Protein AF-A0A8R7UE42-F1 (afdb_monomer)

Solvent-accessible surface area (backbone atoms only — not comparable to full-atom values): 5504 Å² total; per-residue (Å²): 135,82,76,56,61,31,95,85,68,47,69,35,41,82,44,66,35,80,47,71,92,41,67,94,41,39,76,41,44,28,37,27,29,78,57,22,62,90,63,65,76,84,66,92,48,84,81,75,55,58,98,76,65,77,82,66,34,76,46,65,47,74,64,71,74,92,54,58,71,69,55,49,52,50,53,50,50,50,48,50,50,70,66,57,80,71,124

Sequence (87 aa):
MRTPSCWCGDVCKVKVSTNRMKSWTEGRRYFVCPNYAYDRPRLAHAYDVPPSPPPLCKYFTWIDQDVPEDVKKDQHRDCLRRHQLFE

Organism: Triticum urartu (NCBI:txid4572)

pLDDT: mean 80.22, std 9.21, range [42.31, 91.12]

Radius of gyration: 14.56 Å; Cα contacts (8 Å, |Δi|>4): 105; chains: 1; bounding box: 37×28×36 Å

Structure (mmCIF, N/CA/C/O backbone):
data_AF-A0A8R7UE42-F1
#
_entry.id   AF-A0A8R7UE42-F1
#
loop_
_atom_site.group_PDB
_atom_site.id
_atom_site.type_symbol
_atom_site.label_atom_id
_atom_site.label_alt_id
_atom_site.label_comp_id
_atom_site.label_asym_id
_atom_site.label_entity_id
_atom_site.label_seq_id
_atom_site.pdbx_PDB_ins_code
_atom_site.Cartn_x
_atom_site.Cartn_y
_atom_site.Cartn_z
_atom_site.occupancy
_atom_site.B_iso_or_equiv
_atom_site.auth_seq_id
_atom_site.auth_comp_id
_atom_site.auth_asym_id
_atom_site.auth_atom_id
_atom_site.pdbx_PDB_model_num
ATOM 1 N N . MET A 1 1 ? -14.299 -6.062 -0.555 1.00 61.94 1 MET A N 1
ATOM 2 C CA . MET A 1 1 ? -13.342 -4.948 -0.750 1.00 61.94 1 MET A CA 1
ATOM 3 C C . MET A 1 1 ? -12.829 -4.993 -2.178 1.00 61.94 1 MET A C 1
ATOM 5 O O . MET A 1 1 ? -12.424 -6.064 -2.610 1.00 61.94 1 MET A O 1
ATOM 9 N N . ARG A 1 2 ? -12.883 -3.878 -2.917 1.00 77.81 2 ARG A N 1
ATOM 10 C CA . ARG A 1 2 ? -12.182 -3.755 -4.204 1.00 77.81 2 ARG A CA 1
ATOM 11 C C . ARG A 1 2 ? -10.780 -3.221 -3.938 1.00 77.81 2 ARG A C 1
ATOM 13 O O . ARG A 1 2 ? -10.629 -2.246 -3.208 1.00 77.81 2 ARG A O 1
ATOM 20 N N . THR A 1 3 ? -9.780 -3.872 -4.512 1.00 81.50 3 THR A N 1
ATOM 21 C CA . THR A 1 3 ? -8.396 -3.402 -4.475 1.00 81.50 3 THR A CA 1
ATOM 22 C C . THR A 1 3 ? -8.270 -2.150 -5.344 1.00 81.50 3 THR A C 1
ATOM 24 O O . THR A 1 3 ? -8.689 -2.198 -6.502 1.00 81.50 3 THR A O 1
ATOM 27 N N . PRO A 1 4 ? -7.734 -1.032 -4.827 1.00 85.88 4 PRO A N 1
ATOM 28 C CA . PRO A 1 4 ? -7.556 0.170 -5.626 1.00 85.88 4 PRO A CA 1
ATOM 29 C C . PRO A 1 4 ? -6.458 -0.033 -6.675 1.00 85.88 4 PRO A C 1
ATOM 31 O O . PRO A 1 4 ? -5.480 -0.754 -6.448 1.00 85.88 4 PRO A O 1
ATOM 34 N N . SER A 1 5 ? -6.598 0.640 -7.812 1.00 86.69 5 SER A N 1
ATOM 35 C CA . SER A 1 5 ? -5.495 0.851 -8.747 1.00 86.69 5 SER A CA 1
ATOM 36 C C . SER A 1 5 ? -4.610 1.992 -8.242 1.00 86.69 5 SER A C 1
ATOM 38 O O . SER A 1 5 ? -5.115 3.014 -7.771 1.00 86.69 5 SER A O 1
ATOM 40 N N . CYS A 1 6 ? -3.292 1.829 -8.329 1.00 86.12 6 CYS A N 1
ATOM 41 C CA . CYS A 1 6 ? -2.354 2.913 -8.043 1.00 86.12 6 CYS A CA 1
ATOM 42 C C . CYS A 1 6 ? -2.292 3.910 -9.218 1.00 86.12 6 CYS A C 1
ATOM 44 O O . CYS A 1 6 ? -2.910 3.706 -10.262 1.00 86.12 6 CYS A O 1
ATOM 46 N N . TRP A 1 7 ? -1.489 4.971 -9.089 1.00 81.12 7 TRP A N 1
ATOM 47 C CA . TRP A 1 7 ? -1.268 5.944 -10.173 1.00 81.12 7 TRP A CA 1
ATOM 48 C C . TRP A 1 7 ? -0.610 5.353 -11.429 1.00 81.12 7 TRP A C 1
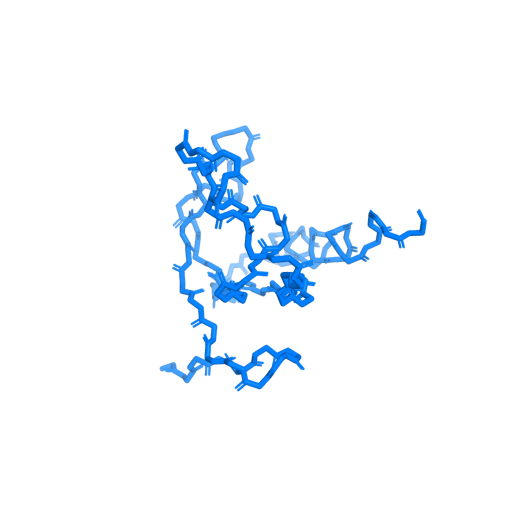ATOM 50 O O . TRP A 1 7 ? -0.645 5.980 -12.480 1.00 81.12 7 TRP A O 1
ATOM 60 N N . CYS A 1 8 ? -0.020 4.158 -11.332 1.00 82.12 8 CYS A N 1
ATOM 61 C CA . CYS A 1 8 ? 0.539 3.440 -12.480 1.00 82.12 8 CYS A CA 1
ATOM 62 C C . CYS A 1 8 ? -0.526 2.676 -13.282 1.00 82.12 8 CYS A C 1
ATOM 64 O O . CYS A 1 8 ? -0.202 2.114 -14.318 1.00 82.12 8 CYS A O 1
ATOM 66 N N . GLY A 1 9 ? -1.775 2.617 -12.803 1.00 81.69 9 GLY A N 1
ATOM 67 C CA . GLY A 1 9 ? -2.832 1.785 -13.386 1.00 81.69 9 GLY A CA 1
ATOM 68 C C . GLY A 1 9 ? -2.800 0.324 -12.923 1.00 81.69 9 GLY A C 1
ATOM 69 O O . GLY A 1 9 ? -3.780 -0.391 -13.115 1.00 81.69 9 GLY A O 1
ATOM 70 N N . ASP A 1 10 ? -1.730 -0.103 -12.248 1.00 85.88 10 ASP A N 1
ATOM 71 C CA . ASP A 1 10 ? -1.610 -1.448 -11.684 1.00 85.88 10 ASP A CA 1
ATOM 72 C C . ASP A 1 10 ? -2.498 -1.649 -10.450 1.00 85.88 10 ASP A C 1
ATOM 74 O O . ASP A 1 10 ? -2.729 -0.740 -9.643 1.00 85.88 10 ASP A O 1
ATOM 78 N N . VAL A 1 11 ? -2.947 -2.890 -10.256 1.00 89.44 11 VAL A N 1
ATOM 79 C CA . VAL A 1 11 ? -3.682 -3.307 -9.058 1.00 89.44 11 VAL A CA 1
ATOM 80 C C . VAL A 1 11 ? -2.733 -3.323 -7.856 1.00 89.44 11 VAL A C 1
ATOM 82 O O . VAL A 1 11 ? -1.673 -3.951 -7.890 1.00 89.44 11 VAL A O 1
ATOM 85 N N . CYS A 1 12 ? -3.108 -2.640 -6.771 1.00 91.12 12 CYS A N 1
ATOM 86 C CA . CYS A 1 12 ? -2.282 -2.591 -5.566 1.00 91.12 12 CYS A CA 1
ATOM 87 C C . CYS A 1 12 ? -2.132 -3.967 -4.902 1.00 91.12 12 CYS A C 1
ATOM 89 O O . CYS A 1 12 ? -3.062 -4.768 -4.863 1.00 91.12 12 CYS A O 1
ATOM 91 N N . LYS A 1 13 ? -0.981 -4.220 -4.280 1.00 90.94 13 LYS A N 1
ATOM 92 C CA . LYS A 1 13 ? -0.774 -5.376 -3.401 1.00 90.94 13 LYS A CA 1
ATOM 93 C C . LYS A 1 13 ? -1.095 -5.016 -1.953 1.00 90.94 13 LYS A C 1
ATOM 95 O O . LYS A 1 13 ? -0.881 -3.883 -1.520 1.00 90.94 13 LYS A O 1
ATOM 100 N N . VAL A 1 14 ? -1.589 -5.990 -1.195 1.00 91.06 14 VAL A N 1
ATOM 101 C CA . VAL A 1 14 ? -1.800 -5.856 0.252 1.00 91.06 14 VAL A CA 1
ATOM 102 C C . VAL A 1 14 ? -0.492 -6.150 0.974 1.00 91.06 14 VAL A C 1
ATOM 104 O O . VAL A 1 14 ? 0.182 -7.134 0.673 1.00 91.06 14 VAL A O 1
ATOM 107 N N . LYS A 1 15 ? -0.148 -5.328 1.961 1.00 90.56 15 LYS A N 1
ATOM 108 C CA . LYS A 1 15 ? 0.924 -5.606 2.916 1.00 90.56 15 LYS A CA 1
ATOM 109 C C . LYS A 1 15 ? 0.415 -5.429 4.338 1.00 90.56 15 LYS A C 1
ATOM 111 O O . LYS A 1 15 ? -0.512 -4.6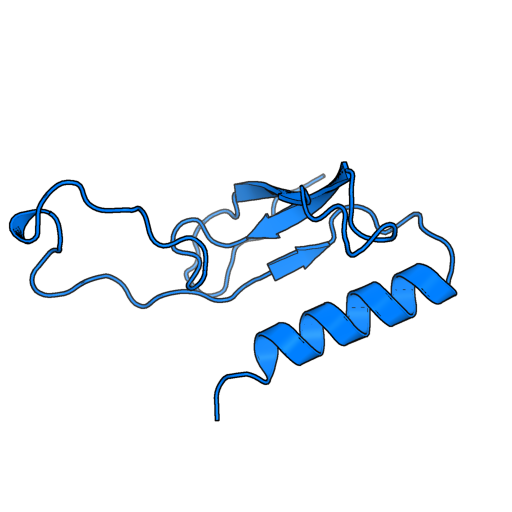67 4.599 1.00 90.56 15 LYS A O 1
ATOM 116 N N . VAL A 1 16 ? 1.051 -6.150 5.251 1.00 89.88 16 VAL A N 1
ATOM 117 C CA . VAL A 1 16 ? 0.838 -6.029 6.693 1.00 89.88 16 VAL A CA 1
ATOM 118 C C . VAL A 1 16 ? 1.998 -5.228 7.262 1.00 89.88 16 VAL A C 1
ATOM 120 O O . VAL A 1 16 ? 3.155 -5.458 6.906 1.00 89.88 16 VAL A O 1
ATOM 123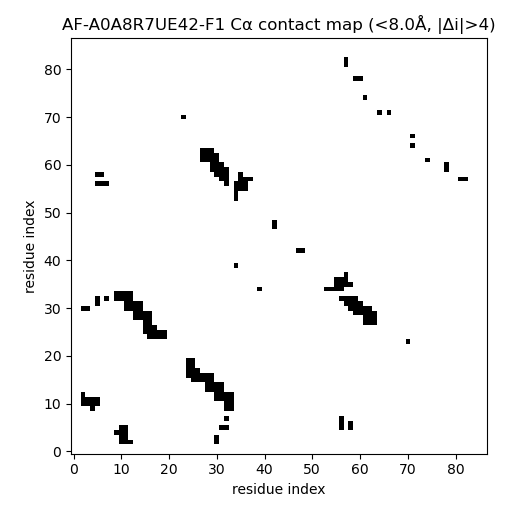 N N . SER A 1 17 ? 1.705 -4.259 8.120 1.00 85.81 17 SER A N 1
ATOM 124 C CA . SER A 1 17 ? 2.748 -3.516 8.814 1.00 85.81 17 SER A CA 1
ATOM 125 C C . SER A 1 17 ? 3.334 -4.377 9.928 1.00 85.81 17 SER A C 1
ATOM 127 O O . SER A 1 17 ? 2.639 -4.820 10.840 1.00 85.81 17 SER A O 1
ATOM 129 N N . THR A 1 18 ? 4.638 -4.607 9.839 1.00 84.12 18 THR A N 1
ATOM 130 C CA . THR A 1 18 ? 5.433 -5.356 10.821 1.00 84.12 18 THR A CA 1
ATOM 131 C C . THR A 1 18 ? 6.192 -4.430 11.774 1.00 84.12 18 THR A C 1
ATOM 133 O O . THR A 1 18 ? 7.042 -4.882 12.540 1.00 84.12 18 THR A O 1
ATOM 136 N N . ASN A 1 19 ? 5.933 -3.117 11.718 1.00 78.44 19 ASN A N 1
ATOM 137 C CA . ASN A 1 19 ? 6.682 -2.134 12.490 1.00 78.44 19 ASN A CA 1
ATOM 138 C C . ASN A 1 19 ? 6.223 -2.101 13.954 1.00 78.44 19 ASN A C 1
ATOM 140 O O . ASN A 1 19 ? 5.348 -1.317 14.316 1.00 78.44 19 ASN A O 1
ATOM 144 N N . ARG A 1 20 ? 6.887 -2.902 14.793 1.00 70.81 20 ARG A N 1
ATOM 145 C CA . ARG A 1 20 ? 6.637 -2.990 16.244 1.00 70.81 20 ARG A CA 1
ATOM 146 C C . ARG A 1 20 ? 6.844 -1.676 16.998 1.00 70.81 20 ARG A C 1
ATOM 148 O O . ARG A 1 20 ? 6.259 -1.459 18.049 1.00 70.81 20 ARG A O 1
ATOM 155 N N . MET A 1 21 ? 7.669 -0.775 16.458 1.00 71.50 21 MET A N 1
ATOM 156 C CA . MET A 1 21 ? 7.936 0.530 17.073 1.00 71.50 21 MET A CA 1
ATOM 157 C C . MET A 1 21 ? 6.760 1.502 16.904 1.00 71.50 21 MET A C 1
ATOM 159 O O . MET A 1 21 ? 6.670 2.510 17.598 1.00 71.50 21 MET A O 1
ATOM 163 N N . LYS A 1 22 ? 5.840 1.201 15.986 1.00 72.56 22 LYS A N 1
ATOM 164 C CA . LYS A 1 22 ? 4.578 1.912 15.816 1.00 72.56 22 LYS A CA 1
ATOM 165 C C . LYS A 1 22 ? 3.451 0.940 16.152 1.00 72.56 22 LYS A C 1
ATOM 167 O O . LYS A 1 22 ? 2.877 0.340 15.244 1.00 72.56 22 LYS A O 1
ATOM 172 N N . SER A 1 23 ? 3.128 0.808 17.438 1.00 74.12 23 SER A N 1
ATOM 173 C CA . SER A 1 23 ? 2.074 -0.092 17.941 1.00 74.12 23 SER A CA 1
ATOM 174 C C . SER A 1 23 ? 0.719 0.145 17.266 1.00 74.12 23 SER A C 1
ATOM 176 O O . SER A 1 23 ? -0.004 -0.797 16.969 1.00 74.12 23 SER A O 1
ATOM 178 N N . TRP A 1 24 ? 0.408 1.396 16.906 1.00 80.44 24 TRP A N 1
ATOM 179 C CA . TRP A 1 24 ? -0.791 1.733 16.137 1.00 80.44 24 TRP A CA 1
ATOM 180 C C . TRP A 1 24 ? -0.681 1.386 14.639 1.00 80.44 24 TRP A C 1
ATOM 182 O O . TRP A 1 24 ? -1.607 1.607 13.873 1.00 80.44 24 TRP A O 1
ATOM 192 N N . THR A 1 25 ? 0.419 0.841 14.152 1.00 81.12 25 THR A N 1
ATOM 193 C CA . THR A 1 25 ? 0.491 0.314 12.782 1.00 81.12 25 THR A CA 1
ATOM 194 C C . THR A 1 25 ? 0.701 -1.184 12.757 1.00 81.12 25 THR A C 1
ATOM 196 O O . THR A 1 25 ? 0.394 -1.794 11.745 1.00 81.12 25 THR A O 1
ATOM 199 N N . GLU A 1 26 ? 1.222 -1.788 13.822 1.00 84.88 26 GLU A N 1
ATOM 200 C CA . GLU A 1 26 ? 1.538 -3.213 13.859 1.00 84.88 26 GLU A CA 1
ATOM 201 C C . GLU A 1 26 ? 0.296 -4.078 13.586 1.00 84.88 26 GLU A C 1
ATOM 203 O O . GLU A 1 26 ? -0.786 -3.840 14.119 1.00 84.88 26 GLU A O 1
ATOM 208 N N . GLY A 1 27 ? 0.435 -5.056 12.688 1.00 84.81 27 GLY A N 1
ATOM 209 C CA . GLY A 1 27 ? -0.640 -5.975 12.303 1.00 84.81 27 GLY A CA 1
A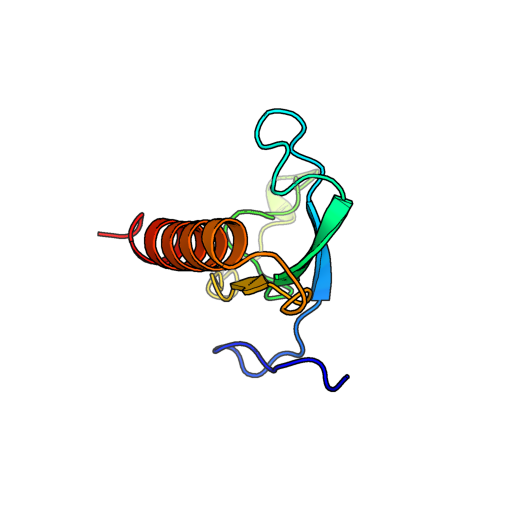TOM 210 C C . GLY A 1 27 ? -1.696 -5.386 11.362 1.00 84.81 27 GLY A C 1
ATOM 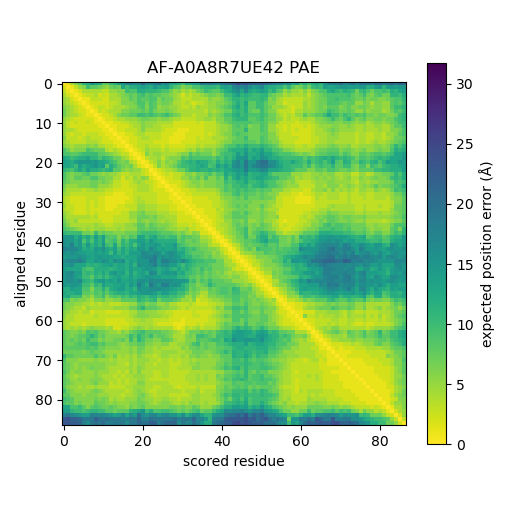211 O O . GLY A 1 27 ? -2.483 -6.143 10.791 1.00 84.81 27 GLY A O 1
ATOM 212 N N . ARG A 1 28 ? -1.692 -4.066 11.131 1.00 87.88 28 ARG A N 1
ATOM 213 C CA . ARG A 1 28 ? -2.642 -3.400 10.229 1.00 87.88 28 ARG A CA 1
ATOM 214 C C . ARG A 1 28 ? -2.269 -3.576 8.765 1.00 87.88 28 ARG A C 1
ATOM 216 O O . ARG A 1 28 ? -1.088 -3.665 8.404 1.00 87.88 28 ARG A O 1
ATOM 223 N N . ARG A 1 29 ? -3.291 -3.610 7.914 1.00 90.69 29 ARG A N 1
ATOM 224 C CA . ARG A 1 29 ? -3.165 -3.873 6.480 1.00 90.69 29 ARG A CA 1
ATOM 225 C C . ARG A 1 29 ? -3.251 -2.585 5.681 1.00 90.69 29 ARG A C 1
ATOM 227 O O . ARG A 1 29 ? -4.044 -1.690 5.970 1.00 90.69 29 ARG A O 1
ATOM 234 N N . TYR A 1 30 ? -2.447 -2.512 4.635 1.00 90.25 30 TYR A N 1
ATOM 235 C CA . TYR A 1 30 ? -2.398 -1.374 3.732 1.00 90.25 30 TYR A CA 1
ATOM 236 C C . TYR A 1 30 ? -2.200 -1.843 2.289 1.00 90.25 30 TYR A C 1
ATOM 238 O O . TYR A 1 30 ? -1.586 -2.880 2.031 1.00 90.25 30 TYR A O 1
ATOM 246 N N . PHE A 1 31 ? -2.731 -1.079 1.342 1.00 91.12 31 PHE A N 1
ATOM 247 C CA . PHE A 1 31 ? -2.464 -1.237 -0.080 1.00 91.12 31 PHE A CA 1
ATOM 248 C C . PHE A 1 31 ? -1.214 -0.447 -0.461 1.00 91.12 31 PHE A C 1
ATOM 250 O O . PHE A 1 31 ? -1.059 0.701 -0.048 1.00 91.12 31 PHE A O 1
ATOM 257 N N . VAL A 1 32 ? -0.351 -1.040 -1.283 1.00 90.69 32 VAL A N 1
ATOM 258 C CA . VAL A 1 32 ? 0.757 -0.353 -1.962 1.00 90.69 32 VAL A CA 1
ATOM 259 C C . VAL A 1 32 ? 0.835 -0.762 -3.420 1.00 90.69 32 VAL A C 1
ATOM 261 O O . VAL A 1 32 ? 0.396 -1.846 -3.799 1.00 90.69 32 VAL A O 1
ATOM 264 N N . CYS A 1 33 ? 1.454 0.076 -4.242 1.00 88.75 33 CYS A N 1
ATOM 265 C CA . CYS A 1 33 ? 1.804 -0.320 -5.602 1.00 88.75 33 CYS A CA 1
ATOM 266 C C . CYS A 1 33 ? 2.721 -1.569 -5.617 1.00 88.75 33 CYS A C 1
ATOM 268 O O . CYS A 1 33 ? 3.556 -1.731 -4.721 1.00 88.75 33 CYS A O 1
ATOM 270 N N . PRO A 1 34 ? 2.624 -2.451 -6.630 1.00 86.25 34 PRO A N 1
ATOM 271 C CA . PRO A 1 34 ? 3.602 -3.517 -6.839 1.00 86.25 34 PRO A CA 1
ATOM 272 C C . PRO A 1 34 ? 5.049 -3.006 -6.911 1.00 86.25 34 PRO A C 1
ATOM 274 O O . PRO A 1 34 ? 5.915 -3.563 -6.233 1.00 86.25 34 PRO A O 1
ATOM 277 N N . ASN A 1 35 ? 5.273 -1.894 -7.624 1.00 84.19 35 ASN A N 1
ATOM 278 C CA . ASN A 1 35 ? 6.558 -1.198 -7.754 1.00 84.19 35 ASN A CA 1
ATOM 279 C C . ASN A 1 35 ? 6.739 -0.098 -6.683 1.00 84.19 35 ASN A C 1
ATOM 281 O O . ASN A 1 35 ? 7.048 1.054 -6.997 1.00 84.19 35 ASN A O 1
ATOM 285 N N . TYR A 1 36 ? 6.448 -0.417 -5.415 1.00 86.06 36 TYR A N 1
ATOM 286 C CA . TYR A 1 36 ? 6.497 0.560 -4.322 1.00 86.06 36 TYR 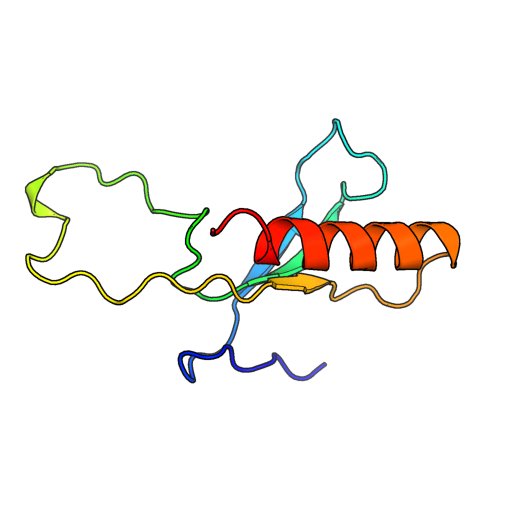A CA 1
ATOM 287 C C . TYR A 1 36 ? 7.926 1.047 -4.051 1.00 86.06 36 TYR A C 1
ATOM 289 O O . TYR A 1 36 ? 8.821 0.239 -3.812 1.00 86.06 36 TYR A O 1
ATOM 297 N N . ALA A 1 37 ? 8.134 2.365 -4.008 1.00 82.44 37 ALA A N 1
ATOM 298 C CA . ALA A 1 37 ? 9.461 2.981 -3.908 1.00 82.44 37 ALA A CA 1
ATOM 299 C C . ALA A 1 37 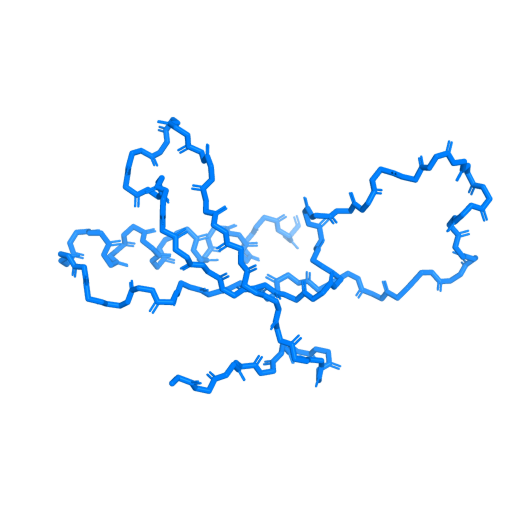? 10.300 2.511 -2.707 1.00 82.44 37 ALA A C 1
ATOM 301 O O . ALA A 1 37 ? 11.521 2.412 -2.810 1.00 82.44 37 ALA A O 1
ATOM 302 N N . TYR A 1 38 ? 9.649 2.199 -1.584 1.00 77.62 38 TYR A N 1
ATOM 303 C CA . TYR A 1 38 ? 10.312 1.758 -0.352 1.00 77.62 38 TYR A CA 1
ATOM 304 C C . TYR A 1 38 ? 10.378 0.234 -0.197 1.00 77.62 38 TYR A C 1
ATOM 306 O O . TYR A 1 38 ? 10.922 -0.259 0.785 1.00 77.62 38 TYR A O 1
ATOM 314 N N . ASP A 1 39 ? 9.813 -0.513 -1.145 1.00 77.62 39 ASP A N 1
ATOM 315 C CA . ASP A 1 39 ? 9.824 -1.976 -1.176 1.00 77.62 39 ASP A CA 1
ATOM 316 C C . ASP A 1 39 ? 10.645 -2.468 -2.365 1.00 77.62 39 ASP A C 1
ATOM 318 O O . ASP A 1 39 ? 10.240 -3.383 -3.083 1.00 77.62 39 ASP A O 1
ATOM 322 N N . ARG A 1 40 ? 11.779 -1.801 -2.618 1.00 68.19 40 ARG A N 1
ATOM 323 C CA . ARG A 1 40 ? 12.670 -2.198 -3.700 1.00 68.19 40 ARG A CA 1
ATOM 324 C C . ARG A 1 40 ? 13.163 -3.617 -3.394 1.00 68.19 40 ARG A C 1
ATOM 326 O O . ARG A 1 40 ? 13.722 -3.827 -2.312 1.00 68.19 40 ARG A O 1
ATOM 333 N N . PRO A 1 41 ? 12.977 -4.580 -4.314 1.00 65.75 41 PRO A N 1
ATOM 334 C CA . PRO A 1 41 ? 13.564 -5.898 -4.159 1.00 65.75 41 PRO A CA 1
ATOM 335 C C . PRO A 1 41 ? 15.058 -5.740 -3.883 1.00 65.75 41 PRO A C 1
ATOM 337 O O . PRO A 1 41 ? 15.738 -4.970 -4.569 1.00 65.75 41 PRO A O 1
ATOM 340 N N . ARG A 1 42 ? 15.579 -6.449 -2.876 1.00 68.75 42 ARG A N 1
ATOM 341 C CA . ARG A 1 42 ? 17.025 -6.662 -2.807 1.00 68.75 42 ARG A CA 1
ATOM 342 C C . ARG A 1 42 ? 17.379 -7.516 -4.013 1.00 68.75 42 ARG A C 1
ATOM 344 O O . ARG A 1 42 ? 17.091 -8.708 -4.024 1.00 68.75 42 ARG A O 1
ATOM 351 N N . LEU A 1 43 ? 17.920 -6.877 -5.039 1.00 71.50 43 LEU A N 1
ATOM 352 C CA . LEU A 1 43 ? 18.411 -7.573 -6.216 1.00 71.50 43 LEU A CA 1
ATOM 353 C C . LEU A 1 43 ? 19.635 -8.389 -5.806 1.00 71.50 43 LEU A C 1
ATOM 355 O O . LEU A 1 43 ? 20.481 -7.896 -5.056 1.00 71.50 43 LEU A O 1
ATOM 359 N N . ALA A 1 44 ? 19.685 -9.644 -6.247 1.00 74.25 44 ALA A N 1
ATOM 360 C CA . ALA A 1 44 ? 20.799 -10.535 -5.947 1.00 74.25 44 ALA A CA 1
ATOM 361 C C . ALA A 1 44 ? 22.056 -10.086 -6.700 1.00 74.25 44 ALA A C 1
ATOM 363 O O . ALA A 1 44 ? 23.161 -10.151 -6.158 1.00 74.25 44 ALA A O 1
ATOM 364 N N . HIS A 1 45 ? 21.876 -9.559 -7.914 1.00 77.50 45 HIS A N 1
ATOM 365 C CA . HIS A 1 45 ? 22.958 -9.077 -8.749 1.00 77.50 45 HIS A CA 1
ATOM 366 C C . HIS A 1 45 ? 22.640 -7.727 -9.398 1.00 77.50 45 HIS A C 1
ATOM 368 O O . HIS A 1 45 ? 21.496 -7.383 -9.687 1.00 77.50 45 HIS A O 1
ATOM 374 N N . ALA A 1 46 ? 23.685 -6.941 -9.666 1.00 72.25 46 ALA A N 1
ATOM 375 C CA . ALA A 1 46 ? 23.553 -5.620 -10.284 1.00 72.25 46 ALA A CA 1
ATOM 376 C C . ALA A 1 46 ? 22.956 -5.667 -11.706 1.00 72.25 46 ALA A C 1
ATOM 378 O O . ALA A 1 46 ? 22.352 -4.690 -12.139 1.00 72.25 46 ALA A O 1
ATOM 379 N N . TYR A 1 47 ? 23.088 -6.799 -12.407 1.00 75.62 47 TYR A N 1
ATOM 380 C CA . TYR A 1 47 ? 22.514 -7.008 -13.740 1.00 75.62 47 TYR A CA 1
ATOM 381 C C . TYR A 1 47 ? 21.004 -7.292 -13.726 1.00 75.62 47 TYR A C 1
ATOM 383 O O . TYR A 1 47 ? 20.373 -7.238 -14.777 1.00 75.62 47 TYR A O 1
ATOM 391 N N . ASP A 1 48 ? 20.410 -7.556 -12.557 1.00 76.44 48 ASP A N 1
ATOM 392 C CA . ASP A 1 48 ? 18.959 -7.733 -12.420 1.00 76.44 48 ASP A CA 1
ATOM 393 C C . ASP A 1 48 ? 18.211 -6.386 -12.484 1.00 76.44 48 ASP A C 1
ATOM 395 O O . ASP A 1 48 ? 16.981 -6.351 -12.547 1.00 76.44 48 ASP A O 1
ATOM 399 N N . VAL A 1 49 ? 18.939 -5.257 -12.447 1.00 71.94 49 VAL A N 1
ATOM 400 C CA . VAL A 1 49 ? 18.372 -3.929 -12.697 1.00 71.94 49 VAL A CA 1
ATOM 401 C C . VAL A 1 49 ? 18.240 -3.749 -14.212 1.00 71.94 49 VAL A C 1
ATOM 403 O O . VAL A 1 49 ? 19.262 -3.641 -14.894 1.00 71.94 49 VAL A O 1
ATOM 406 N N . PRO A 1 50 ? 17.022 -3.661 -14.772 1.00 71.94 50 PRO A N 1
ATOM 407 C CA . PRO A 1 50 ? 16.874 -3.308 -16.176 1.00 71.94 50 PRO A CA 1
ATOM 408 C C . PRO A 1 50 ? 17.454 -1.905 -16.429 1.00 71.94 50 PRO A C 1
ATOM 410 O O . PRO A 1 50 ? 17.322 -1.032 -15.567 1.00 71.94 50 PRO A O 1
ATOM 413 N N . PRO A 1 51 ? 18.045 -1.644 -17.609 1.00 70.88 51 PRO A N 1
ATOM 414 C CA . PRO A 1 51 ? 18.677 -0.357 -17.927 1.00 70.88 51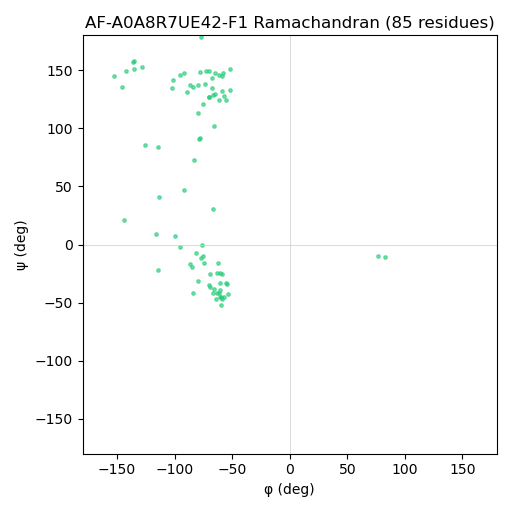 PRO A CA 1
ATOM 415 C C . PRO A 1 51 ? 17.713 0.837 -17.824 1.00 70.88 51 PRO A C 1
ATOM 417 O O . PRO A 1 51 ? 18.137 1.956 -17.548 1.00 70.88 51 PRO A O 1
ATOM 420 N N . SER A 1 52 ? 16.410 0.594 -17.979 1.00 72.81 52 SER A N 1
ATOM 421 C CA . SER A 1 52 ? 15.330 1.553 -17.742 1.00 72.81 52 SER A CA 1
ATOM 422 C C . SER A 1 52 ? 14.314 0.958 -16.756 1.00 72.81 52 SER A C 1
ATOM 424 O O . SER A 1 52 ? 13.342 0.326 -17.186 1.00 72.81 52 SER A O 1
ATOM 426 N N . PRO A 1 53 ? 14.524 1.089 -15.433 1.00 68.94 53 PRO A N 1
ATOM 427 C CA . PRO A 1 53 ? 13.573 0.573 -14.460 1.00 68.94 53 PRO A CA 1
ATOM 428 C C . PRO A 1 53 ? 12.256 1.359 -14.528 1.00 68.94 53 PRO A C 1
ATOM 430 O O . PRO A 1 53 ? 12.283 2.577 -14.731 1.00 68.94 53 PRO A O 1
ATOM 433 N N . PRO A 1 54 ? 11.097 0.698 -14.343 1.00 67.94 54 PRO A N 1
ATOM 434 C CA . PRO A 1 54 ? 9.817 1.390 -14.311 1.00 67.94 54 PRO A CA 1
ATOM 435 C C . PRO A 1 54 ? 9.809 2.444 -13.194 1.00 67.94 54 PRO A C 1
ATOM 437 O O . PRO A 1 54 ? 10.402 2.212 -12.128 1.00 67.94 54 PRO A O 1
ATOM 440 N N . PRO A 1 55 ? 9.130 3.590 -13.397 1.00 74.06 55 PRO A N 1
ATOM 441 C CA . PRO A 1 55 ? 9.067 4.637 -12.391 1.00 74.06 55 PRO A CA 1
ATOM 442 C C . PRO A 1 55 ? 8.490 4.067 -11.095 1.00 74.06 55 PRO A C 1
ATOM 444 O O . PRO A 1 55 ? 7.440 3.418 -11.083 1.00 74.06 55 PRO A O 1
ATOM 447 N N . LEU A 1 56 ? 9.213 4.278 -9.995 1.00 79.50 56 LEU A N 1
ATOM 448 C CA . LEU A 1 56 ? 8.784 3.815 -8.682 1.00 79.50 56 LEU A CA 1
ATOM 449 C C . LEU A 1 56 ? 7.508 4.553 -8.275 1.00 79.50 56 LEU A C 1
ATOM 451 O O . LEU A 1 56 ? 7.446 5.783 -8.291 1.00 79.50 56 LEU A O 1
ATOM 455 N N . CYS A 1 57 ? 6.500 3.796 -7.858 1.00 82.75 57 CYS A N 1
ATOM 456 C CA . CYS A 1 57 ? 5.242 4.342 -7.382 1.00 82.75 57 CYS A CA 1
ATOM 457 C C . CYS A 1 57 ? 5.259 4.446 -5.862 1.00 82.75 57 CYS A C 1
ATOM 459 O O . CYS A 1 57 ? 5.817 3.598 -5.169 1.00 82.75 57 CYS A O 1
ATOM 461 N N . LYS A 1 58 ? 4.607 5.464 -5.312 1.00 82.25 58 LYS A N 1
ATOM 462 C CA . LYS A 1 58 ? 4.542 5.676 -3.857 1.00 82.25 58 LYS A CA 1
ATOM 463 C C . LYS A 1 58 ? 3.128 5.565 -3.316 1.00 82.25 58 LYS A C 1
ATOM 465 O O . LYS A 1 58 ? 2.911 5.859 -2.146 1.00 82.25 58 LYS A O 1
ATOM 470 N N . TYR A 1 59 ? 2.189 5.124 -4.153 1.00 85.69 59 TYR A N 1
ATOM 471 C CA . TYR A 1 59 ? 0.816 4.931 -3.731 1.00 85.69 59 TYR A CA 1
ATOM 472 C C . TYR A 1 59 ? 0.772 3.997 -2.523 1.00 85.69 59 TYR A C 1
ATOM 474 O O . TYR A 1 59 ? 1.303 2.881 -2.565 1.00 85.69 59 TYR A O 1
ATOM 482 N N . PHE A 1 60 ? 0.148 4.493 -1.463 1.00 87.75 60 PHE A N 1
ATOM 483 C CA . PHE A 1 60 ? -0.037 3.821 -0.193 1.00 87.75 60 PHE A CA 1
ATOM 484 C C . PHE A 1 60 ? -1.389 4.246 0.383 1.00 87.75 60 PHE A C 1
ATOM 486 O O . PHE A 1 60 ? -1.704 5.434 0.396 1.00 87.75 60 PHE A O 1
ATOM 493 N N . THR A 1 61 ? -2.174 3.304 0.901 1.00 88.44 61 THR A N 1
ATOM 494 C CA . THR A 1 61 ? -3.378 3.638 1.675 1.00 88.44 61 THR A CA 1
ATOM 495 C C . THR A 1 61 ? -3.723 2.544 2.681 1.00 88.44 61 THR A C 1
ATOM 497 O O . THR A 1 61 ? -3.512 1.360 2.415 1.00 88.44 61 THR A O 1
ATOM 500 N N . TRP A 1 62 ? -4.243 2.925 3.846 1.00 89.62 62 TRP A N 1
ATOM 501 C CA . TRP A 1 62 ? -4.676 1.979 4.877 1.00 89.62 62 TRP A CA 1
ATOM 502 C C . TRP A 1 62 ? -5.985 1.287 4.472 1.00 89.62 62 TRP A C 1
ATOM 504 O O . TRP A 1 62 ? -6.894 1.926 3.946 1.00 89.62 62 TRP A O 1
ATOM 514 N N . ILE A 1 63 ? -6.073 -0.025 4.711 1.00 89.81 63 ILE A N 1
ATOM 515 C CA . ILE A 1 63 ? -7.285 -0.825 4.448 1.00 89.81 63 ILE A CA 1
ATOM 516 C C . ILE A 1 63 ? -8.250 -0.720 5.627 1.00 89.81 63 ILE A C 1
ATOM 518 O O . ILE A 1 63 ? -9.460 -0.597 5.441 1.00 89.81 63 ILE A O 1
ATOM 522 N N . ASP A 1 64 ? -7.698 -0.766 6.837 1.00 82.50 64 ASP A N 1
ATOM 523 C CA . ASP A 1 64 ? -8.460 -0.786 8.079 1.00 82.50 64 ASP A CA 1
ATOM 524 C C . ASP A 1 64 ? -8.928 0.640 8.414 1.00 82.50 64 ASP A C 1
ATOM 526 O O . ASP A 1 64 ? -8.206 1.410 9.050 1.00 82.50 64 ASP A O 1
ATOM 530 N N . GLN A 1 65 ? -10.125 0.997 7.937 1.00 74.62 65 GLN A N 1
ATOM 531 C CA . GLN A 1 65 ? -10.789 2.275 8.237 1.00 74.62 65 GLN A CA 1
ATOM 532 C C . GLN A 1 65 ? -11.621 2.228 9.530 1.00 74.62 65 GLN A C 1
ATOM 534 O O . GLN A 1 65 ? -11.959 3.277 10.079 1.00 74.62 65 GLN A O 1
ATOM 539 N N . ASP A 1 66 ? -11.926 1.026 10.028 1.00 82.06 66 ASP A N 1
ATOM 540 C CA . ASP A 1 66 ? -12.610 0.802 11.305 1.00 82.06 66 ASP A CA 1
ATOM 541 C C . ASP A 1 66 ? -11.590 0.846 12.452 1.00 82.06 66 ASP A C 1
ATOM 543 O O . ASP A 1 66 ? -11.122 -0.164 12.975 1.00 82.06 66 ASP A O 1
ATOM 547 N N . VAL A 1 67 ? -11.125 2.056 12.750 1.00 82.12 67 VAL A N 1
ATOM 548 C CA . VAL A 1 67 ? -10.172 2.334 13.826 1.00 82.12 67 VAL A CA 1
ATOM 549 C C . VAL A 1 67 ? -10.617 3.577 14.602 1.00 82.12 67 VAL A C 1
ATOM 551 O O . VAL A 1 67 ? -11.342 4.409 14.048 1.00 82.12 67 VAL A O 1
ATOM 554 N N . PRO A 1 68 ? -10.187 3.733 15.866 1.00 88.12 68 PRO A N 1
ATOM 555 C CA . PRO A 1 68 ? -10.433 4.948 16.639 1.00 88.12 68 PRO A CA 1
ATOM 556 C C . PRO A 1 68 ? -10.004 6.230 15.899 1.00 88.12 68 PRO A C 1
ATOM 558 O O . PRO A 1 68 ? -9.080 6.213 15.083 1.00 88.12 68 PRO A O 1
ATOM 561 N N . GLU A 1 69 ? -10.668 7.356 16.168 1.00 86.56 69 GLU A N 1
ATOM 562 C CA . GLU A 1 69 ? -10.426 8.630 15.464 1.00 86.56 69 GLU A CA 1
ATOM 563 C C . GLU A 1 69 ? -8.990 9.157 15.615 1.00 86.56 69 GLU A C 1
ATOM 565 O O . GLU A 1 69 ? -8.440 9.759 14.692 1.00 86.56 69 GLU A O 1
ATOM 570 N N . ASP A 1 70 ? -8.353 8.917 16.760 1.00 85.44 70 ASP A N 1
ATOM 571 C CA . ASP A 1 70 ? -6.934 9.196 16.985 1.00 85.44 70 ASP A CA 1
ATOM 572 C C . ASP A 1 70 ? -6.050 8.397 16.016 1.00 85.44 70 ASP A C 1
ATOM 574 O O . ASP A 1 70 ? -5.203 8.974 15.331 1.00 85.44 70 ASP A O 1
ATOM 578 N N . VAL A 1 71 ? -6.344 7.106 15.836 1.00 84.94 71 VAL A N 1
ATOM 579 C CA . VAL A 1 71 ? -5.646 6.243 14.876 1.00 84.94 71 VAL A CA 1
ATOM 580 C C . VAL A 1 71 ? -5.900 6.696 13.437 1.00 84.94 71 VAL A C 1
ATOM 582 O O . VAL A 1 71 ? -4.966 6.697 12.638 1.00 84.94 71 VAL A O 1
ATOM 585 N N . LYS A 1 72 ? -7.116 7.138 13.083 1.00 86.00 72 LYS A N 1
ATOM 586 C CA . LYS A 1 72 ? -7.397 7.693 11.741 1.00 86.00 72 LYS A CA 1
ATOM 587 C C . LYS A 1 72 ? -6.562 8.939 11.456 1.00 86.00 72 LYS A C 1
ATOM 589 O O . LYS A 1 72 ? -6.029 9.092 10.354 1.00 86.00 72 LYS A O 1
ATOM 594 N N . LYS A 1 73 ? -6.411 9.830 12.442 1.00 87.12 73 LYS A N 1
ATOM 595 C CA . LYS A 1 73 ? -5.558 11.023 12.316 1.00 87.12 73 LYS A CA 1
ATOM 596 C C . LYS A 1 73 ? -4.096 10.639 12.107 1.00 87.12 73 LYS A C 1
ATOM 598 O O . LYS A 1 73 ? -3.439 11.229 11.248 1.00 87.12 73 LYS A O 1
ATOM 603 N N . ASP A 1 74 ? -3.606 9.640 12.833 1.00 87.75 74 ASP A N 1
ATOM 604 C CA . ASP A 1 74 ? -2.245 9.128 12.663 1.00 87.75 74 ASP A CA 1
ATOM 605 C C . ASP A 1 74 ? -2.044 8.441 11.305 1.00 87.75 74 ASP A C 1
ATOM 607 O O . ASP A 1 74 ? -1.051 8.704 10.621 1.00 87.75 74 ASP A O 1
ATOM 611 N N . GLN A 1 75 ? -3.016 7.645 10.849 1.00 86.19 75 GLN A N 1
ATOM 612 C CA . GLN A 1 75 ? -3.038 7.052 9.508 1.00 86.19 75 GLN A CA 1
ATOM 613 C C . GLN A 1 75 ? -2.967 8.128 8.416 1.00 86.19 75 GLN A C 1
ATOM 615 O O . GLN A 1 75 ? -2.175 8.003 7.478 1.00 86.19 75 GLN A O 1
ATOM 620 N N . HIS A 1 76 ? -3.753 9.201 8.551 1.00 85.44 76 HIS A N 1
ATOM 621 C CA . HIS A 1 76 ? -3.751 10.328 7.622 1.00 85.44 76 HIS A CA 1
ATOM 622 C C . HIS A 1 76 ? -2.401 11.059 7.617 1.00 85.44 76 HIS A C 1
ATOM 624 O O . HIS A 1 76 ? -1.831 11.295 6.552 1.00 85.44 76 HIS A O 1
ATOM 630 N N . ARG A 1 77 ? -1.833 11.357 8.794 1.00 86.50 77 ARG A N 1
ATOM 631 C CA . ARG A 1 77 ? -0.496 11.969 8.907 1.00 86.50 77 ARG A CA 1
ATOM 632 C C . ARG A 1 77 ? 0.598 11.096 8.301 1.00 86.50 77 ARG A C 1
ATOM 634 O O . ARG A 1 77 ? 1.502 11.624 7.664 1.00 86.50 77 ARG A O 1
ATOM 641 N N . ASP A 1 78 ? 0.538 9.781 8.478 1.00 85.44 78 ASP A N 1
ATOM 642 C CA . ASP A 1 78 ? 1.521 8.854 7.910 1.00 85.44 78 ASP A CA 1
ATOM 643 C C . ASP A 1 78 ? 1.406 8.769 6.381 1.00 85.44 78 ASP A C 1
ATOM 645 O O . ASP A 1 78 ? 2.430 8.733 5.699 1.00 85.44 78 ASP A O 1
ATOM 649 N N . CYS A 1 79 ? 0.182 8.831 5.842 1.00 84.31 79 CYS A N 1
ATOM 650 C CA . CYS A 1 79 ? -0.065 8.975 4.407 1.00 84.31 79 CYS A CA 1
ATOM 651 C C . CYS A 1 79 ? 0.571 10.266 3.864 1.00 84.31 79 CYS A C 1
ATOM 653 O O . CYS A 1 79 ? 1.403 10.212 2.958 1.00 84.31 79 CYS A O 1
ATOM 6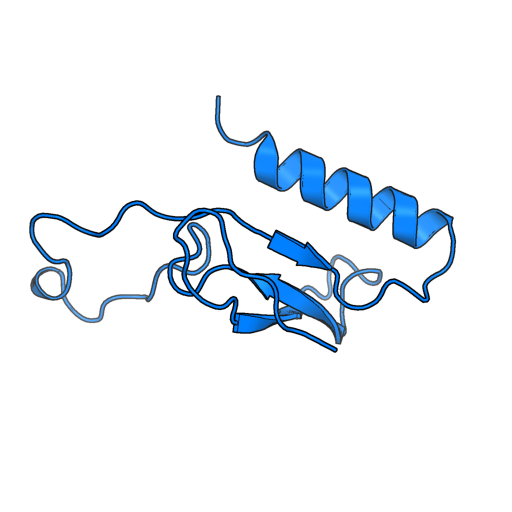55 N N . LEU A 1 80 ? 0.278 11.413 4.494 1.00 83.88 80 LEU A N 1
ATOM 656 C CA . LEU A 1 80 ? 0.865 12.704 4.123 1.00 83.88 80 LEU A CA 1
ATOM 657 C C . LEU A 1 80 ? 2.392 12.692 4.217 1.00 83.88 80 LEU A C 1
ATOM 659 O O . LEU A 1 80 ? 3.060 13.095 3.274 1.00 83.88 80 LEU A O 1
ATOM 663 N N . ARG A 1 81 ? 2.960 12.175 5.312 1.00 83.12 81 ARG A N 1
ATOM 664 C CA . ARG A 1 81 ? 4.414 12.098 5.510 1.00 83.12 81 ARG A CA 1
ATOM 665 C C . ARG A 1 81 ? 5.088 11.272 4.418 1.00 83.12 81 ARG A C 1
ATOM 667 O O . ARG A 1 81 ? 6.124 11.672 3.897 1.00 83.12 81 ARG A O 1
ATOM 674 N N . ARG A 1 82 ? 4.521 10.115 4.070 1.00 77.81 82 ARG A N 1
ATOM 675 C CA . ARG A 1 82 ? 5.054 9.258 2.999 1.00 77.81 82 ARG A CA 1
ATOM 676 C C . ARG A 1 82 ? 4.889 9.879 1.616 1.00 77.81 82 ARG A C 1
ATOM 678 O O . ARG A 1 82 ? 5.672 9.556 0.732 1.00 77.81 82 ARG A O 1
ATOM 685 N N . HIS A 1 83 ? 3.911 10.762 1.430 1.00 71.44 83 HIS A N 1
ATOM 686 C CA . HIS A 1 83 ? 3.782 11.560 0.213 1.00 71.44 83 HIS A CA 1
ATOM 687 C C . HIS A 1 83 ? 4.740 12.772 0.197 1.00 71.44 83 HIS A C 1
ATOM 689 O O . HIS A 1 83 ? 5.216 13.121 -0.877 1.00 71.44 83 HIS A O 1
ATOM 695 N N . GLN A 1 84 ? 5.067 13.367 1.355 1.00 66.69 84 GLN A N 1
ATOM 696 C CA . GLN A 1 84 ? 5.891 14.583 1.507 1.00 66.69 84 GLN A CA 1
ATOM 697 C C . GLN A 1 84 ? 7.413 14.378 1.530 1.00 66.69 84 GLN A C 1
ATOM 699 O O . GLN A 1 84 ? 8.126 15.345 1.305 1.00 66.69 84 GLN A O 1
ATOM 704 N N . LEU A 1 85 ? 7.947 13.181 1.804 1.00 57.44 85 LEU A N 1
ATOM 705 C CA . LEU A 1 85 ? 9.404 12.903 1.825 1.00 57.44 85 LEU A CA 1
ATOM 706 C C . LEU A 1 85 ? 10.091 13.011 0.435 1.00 57.44 85 LEU A C 1
ATOM 708 O O . LEU A 1 85 ? 11.021 12.261 0.144 1.00 57.44 85 LEU A O 1
ATOM 712 N N . PHE A 1 86 ? 9.592 13.869 -0.452 1.00 51.06 86 PHE A N 1
ATOM 713 C CA . PHE A 1 86 ? 9.878 13.865 -1.882 1.00 51.06 86 PHE A CA 1
ATOM 714 C C . PHE A 1 86 ? 9.963 15.253 -2.535 1.00 51.06 86 PHE A C 1
ATOM 716 O O . PHE A 1 86 ? 9.838 15.316 -3.758 1.00 51.06 86 PHE A O 1
ATOM 723 N N . GLU A 1 87 ? 10.199 16.321 -1.767 1.00 42.31 87 GLU A N 1
ATOM 724 C CA . GLU A 1 87 ? 10.919 17.484 -2.322 1.00 42.31 87 GLU A CA 1
ATOM 725 C C . GLU A 1 87 ? 12.429 17.229 -2.285 1.00 42.31 87 GLU A C 1
ATOM 727 O O . GLU A 1 87 ? 12.910 16.697 -1.254 1.00 42.31 87 GLU A O 1
#

Mean predicted aligned error: 7.24 Å

InterPro domains:
  IPR010666 Zinc finger, GRF-type [PS51999] (6-66)

Foldseek 3Di:
DQFDQFPVRDGWDKDQDCPPVPVLRHRFIKTDHPLAPVPPPPDPDPVVQDPDHDDRGNDMATPCPVDDPVSVVVRVVVRVVSVPVPD

Secondary structure (DSSP, 8-state):
-PPPB-TTSPBPEEEE---TT-TTTTT-EEEE-TTBTT-----SSGGGS-SSPPPPB--EEES---S-HHHHHHHHHHHHHHHHTT-

Nearest PDB structures (foldseek):
  6uca-assembly5_E  TM=5.257E-01  e=2.704E-01  Homo sapiens